Protein AF-A0A354M2H0-F1 (afdb_monomer_lite)

Secondary structure (DSSP, 8-state):
-------TTS-EEETTEE--HHHHHHHHHHSS-----TTPPPGGGS---HHHHHHHHHHHT--S--HHHHHSTT--THHHH--

Structure (mmCIF, N/CA/C/O backbone):
data_AF-A0A354M2H0-F1
#
_entry.id   AF-A0A354M2H0-F1
#
loop_
_atom_site.group_PDB
_atom_site.id
_atom_site.type_symbol
_atom_site.label_atom_id
_atom_site.label_alt_id
_atom_site.label_comp_id
_atom_site.label_asym_id
_atom_site.label_entity_id
_atom_site.label_seq_id
_atom_site.pdbx_PDB_ins_code
_atom_site.Cartn_x
_atom_site.Cartn_y
_atom_site.Cartn_z
_atom_site.occupancy
_atom_site.B_iso_or_equiv
_atom_site.auth_seq_id
_atom_site.auth_comp_id
_atom_site.auth_asym_id
_atom_site.auth_atom_id
_atom_site.pdbx_PDB_model_num
ATOM 1 N N . THR A 1 1 ? -4.883 12.155 22.788 1.00 88.75 1 THR A N 1
ATOM 2 C CA . THR A 1 1 ? -5.484 10.860 23.168 1.00 88.75 1 THR A CA 1
ATOM 3 C C . THR A 1 1 ? -5.106 9.835 22.123 1.00 88.75 1 THR A C 1
ATOM 5 O O . THR A 1 1 ? -5.035 10.221 20.965 1.00 88.75 1 THR A O 1
ATOM 8 N N . ILE A 1 2 ? -4.798 8.594 22.507 1.00 93.75 2 ILE A N 1
ATOM 9 C CA . ILE A 1 2 ? -4.465 7.511 21.565 1.00 93.75 2 ILE A CA 1
ATOM 10 C C . ILE A 1 2 ? -5.708 6.633 21.401 1.00 93.75 2 ILE A C 1
ATOM 12 O O . ILE A 1 2 ? -6.303 6.239 22.401 1.00 93.75 2 ILE A O 1
ATOM 16 N N . GLU A 1 3 ? -6.103 6.352 20.162 1.00 94.00 3 GLU A N 1
ATOM 17 C CA . GLU A 1 3 ? -7.271 5.532 19.833 1.00 94.00 3 GLU A CA 1
ATOM 18 C C . GLU A 1 3 ? -7.048 4.756 18.521 1.00 94.00 3 GLU A C 1
ATOM 20 O O . GLU A 1 3 ? -6.217 5.175 17.709 1.00 94.00 3 GLU A O 1
ATOM 25 N N . PRO A 1 4 ? -7.740 3.619 18.307 1.00 94.50 4 PRO A N 1
ATOM 26 C CA . PRO A 1 4 ? -7.667 2.893 17.042 1.00 94.50 4 PRO A CA 1
ATOM 27 C C . PRO A 1 4 ? -8.346 3.671 15.910 1.00 94.50 4 PRO A C 1
ATOM 29 O O . PRO A 1 4 ? -9.110 4.613 16.139 1.00 94.50 4 PRO A O 1
ATOM 32 N N . TRP A 1 5 ? -8.137 3.229 14.669 1.00 92.81 5 TRP A N 1
ATOM 33 C CA . TRP A 1 5 ? -8.886 3.761 13.534 1.00 92.81 5 TRP A CA 1
ATOM 34 C C . TRP A 1 5 ? -10.386 3.515 13.703 1.00 92.81 5 TRP A C 1
ATOM 36 O O . TRP A 1 5 ? -10.847 2.381 13.804 1.00 92.81 5 TRP A O 1
ATOM 46 N N . ARG A 1 6 ? -11.165 4.598 13.689 1.00 87.25 6 ARG A N 1
ATOM 47 C CA . ARG A 1 6 ? -12.631 4.554 13.689 1.00 87.25 6 ARG A CA 1
ATOM 48 C C . ARG A 1 6 ? -13.157 4.599 12.260 1.00 87.25 6 ARG A C 1
ATOM 50 O O . ARG A 1 6 ? -13.774 5.577 11.847 1.00 87.25 6 ARG A O 1
ATOM 57 N N . SER A 1 7 ? -12.884 3.551 11.494 1.00 89.62 7 SER A N 1
ATOM 58 C CA . SER A 1 7 ? -13.341 3.428 10.110 1.00 89.62 7 SER A CA 1
ATOM 59 C C . SER A 1 7 ? -13.901 2.033 9.868 1.00 89.62 7 SER A C 1
ATOM 61 O O . SER A 1 7 ? -13.333 1.046 10.326 1.00 89.62 7 SER A O 1
ATOM 63 N N . ALA A 1 8 ? -15.013 1.940 9.132 1.00 87.88 8 ALA A N 1
ATOM 64 C CA . ALA A 1 8 ? -15.651 0.661 8.811 1.00 87.88 8 ALA A CA 1
ATOM 65 C C . ALA A 1 8 ? -14.731 -0.274 8.004 1.00 87.88 8 ALA A C 1
ATOM 67 O O . ALA A 1 8 ? -14.866 -1.491 8.089 1.00 87.88 8 ALA A O 1
ATOM 68 N N . GLY A 1 9 ? -13.773 0.290 7.258 1.00 89.62 9 GLY A N 1
ATOM 69 C CA . GLY A 1 9 ? -12.753 -0.475 6.538 1.00 89.62 9 GLY A CA 1
ATOM 70 C C . GLY A 1 9 ? -11.656 -1.062 7.430 1.00 89.62 9 GLY A C 1
ATOM 71 O O . GLY A 1 9 ? -10.850 -1.842 6.934 1.00 89.62 9 GLY A O 1
ATOM 72 N N . PHE A 1 10 ? -11.622 -0.701 8.718 1.00 94.12 10 PHE A N 1
ATOM 73 C CA . PHE A 1 10 ? -10.632 -1.165 9.690 1.00 94.12 10 PHE A CA 1
ATOM 74 C C . PHE A 1 10 ? -11.300 -1.574 11.013 1.00 94.12 10 PHE A C 1
ATOM 76 O O . PHE A 1 10 ? -11.195 -0.855 12.011 1.00 94.12 10 PHE A O 1
ATOM 83 N N . PRO A 1 11 ? -12.024 -2.708 11.044 1.00 94.56 11 PRO A N 1
ATOM 84 C CA . PRO A 1 11 ? -12.683 -3.189 12.254 1.00 94.56 11 PRO A CA 1
ATOM 85 C C . PRO A 1 11 ? -11.693 -3.384 13.408 1.00 94.56 11 PRO A C 1
ATOM 87 O O . PRO A 1 11 ? -10.608 -3.930 13.221 1.00 94.56 11 PRO A O 1
ATOM 90 N N . ILE A 1 12 ? -12.070 -2.968 14.618 1.00 95.56 12 ILE A N 1
ATOM 91 C CA . ILE A 1 12 ? -11.226 -3.121 15.809 1.00 95.56 12 ILE A CA 1
ATOM 92 C C . ILE A 1 12 ? -11.213 -4.591 16.239 1.00 95.56 12 ILE A C 1
ATOM 94 O O . ILE A 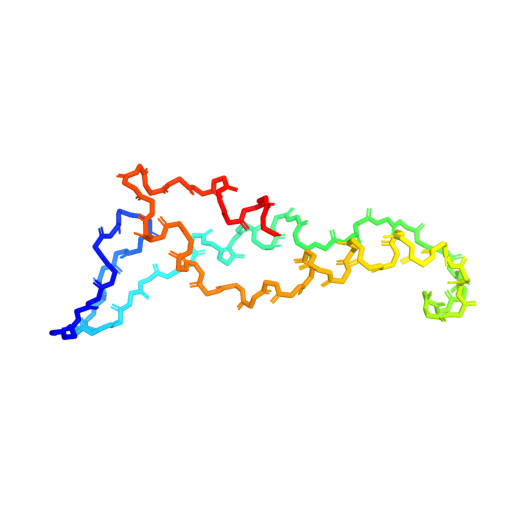1 12 ? -12.266 -5.190 16.448 1.00 95.56 12 ILE A O 1
ATOM 98 N N . ILE A 1 13 ? -10.014 -5.147 16.419 1.00 95.56 13 ILE A N 1
ATOM 99 C CA . ILE A 1 13 ? -9.805 -6.494 16.963 1.00 95.56 13 ILE A CA 1
ATOM 100 C C . ILE A 1 13 ? -9.729 -6.418 18.492 1.00 95.56 13 ILE A C 1
ATOM 102 O O . ILE A 1 13 ? -10.477 -7.098 19.193 1.00 95.56 13 ILE A O 1
ATOM 106 N N . ARG A 1 14 ? -8.796 -5.607 19.013 1.00 96.31 14 ARG A N 1
ATOM 107 C CA . ARG A 1 14 ? -8.567 -5.384 20.452 1.00 96.31 14 ARG A CA 1
ATOM 108 C C . ARG A 1 14 ? -7.663 -4.171 20.660 1.00 96.31 14 ARG A C 1
ATOM 110 O O . ARG A 1 14 ? -6.674 -4.032 19.945 1.00 96.31 14 ARG A O 1
ATOM 117 N N . ASP A 1 15 ? -7.953 -3.353 21.667 1.00 95.50 15 ASP A N 1
ATOM 118 C CA . ASP A 1 15 ? -7.174 -2.160 22.022 1.00 95.50 15 ASP A CA 1
ATOM 119 C C . ASP A 1 15 ? -6.973 -1.222 20.817 1.00 95.50 15 ASP A C 1
ATOM 121 O O . ASP A 1 15 ? -7.931 -0.631 20.321 1.00 95.50 15 ASP A O 1
ATOM 125 N N . LEU A 1 16 ? -5.734 -1.101 20.334 1.00 95.56 16 LEU A N 1
ATOM 126 C CA . LEU A 1 16 ? -5.363 -0.294 19.171 1.00 95.56 16 LEU A CA 1
ATOM 127 C C . LEU A 1 16 ? -5.232 -1.119 17.878 1.00 95.56 16 LEU A C 1
ATOM 129 O O . LEU A 1 16 ? -4.947 -0.558 16.822 1.00 95.56 16 LEU A O 1
ATOM 133 N N . MET A 1 17 ? -5.408 -2.442 17.946 1.00 95.94 17 MET A N 1
ATOM 134 C CA . MET A 1 17 ? -5.278 -3.333 16.793 1.00 95.94 17 MET A CA 1
ATOM 135 C C . MET A 1 17 ? -6.556 -3.349 15.964 1.00 95.94 17 MET A C 1
ATOM 137 O O . MET A 1 17 ? -7.654 -3.555 16.489 1.00 95.94 17 MET A O 1
ATOM 141 N N . VAL A 1 18 ? -6.384 -3.219 14.654 1.00 96.00 18 VAL A N 1
ATOM 142 C CA . VAL A 1 18 ? -7.458 -3.258 13.661 1.00 96.00 18 VAL A CA 1
ATOM 143 C C . VAL A 1 18 ? -7.182 -4.323 12.606 1.00 96.00 18 VAL A C 1
ATOM 145 O O . VAL A 1 18 ? -6.028 -4.658 12.332 1.00 96.00 18 VAL A O 1
ATOM 148 N N . ASP A 1 19 ? -8.242 -4.853 12.009 1.00 95.25 19 ASP A N 1
ATOM 149 C CA . ASP A 1 19 ? -8.162 -5.7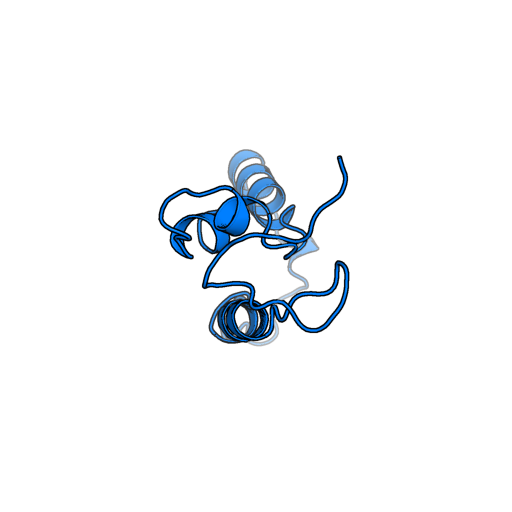50 10.862 1.00 95.25 19 ASP A CA 1
ATOM 150 C C . ASP A 1 19 ? -8.002 -4.930 9.575 1.00 95.25 19 ASP A C 1
ATOM 152 O O . ASP A 1 19 ? -8.862 -4.121 9.229 1.00 95.25 19 ASP A O 1
ATOM 156 N N . ARG A 1 20 ? -6.888 -5.143 8.866 1.00 94.00 20 ARG A N 1
ATOM 157 C CA . ARG A 1 20 ? -6.576 -4.502 7.577 1.00 94.00 20 ARG A CA 1
ATOM 158 C C . ARG A 1 20 ? -6.620 -5.469 6.388 1.00 94.00 20 ARG A C 1
ATOM 160 O O . ARG A 1 20 ? -6.240 -5.088 5.282 1.00 94.00 20 ARG A O 1
ATOM 167 N N . SER A 1 21 ? -7.089 -6.703 6.582 1.00 94.38 21 SER A N 1
ATOM 168 C CA . SER A 1 21 ? -7.034 -7.778 5.578 1.00 94.38 21 SER A CA 1
ATOM 169 C C . SER A 1 21 ? -7.745 -7.441 4.261 1.00 94.38 21 SER A C 1
ATOM 171 O O . SER A 1 21 ? -7.359 -7.937 3.203 1.00 94.38 21 SER A O 1
ATOM 173 N N . ALA A 1 22 ? -8.758 -6.568 4.289 1.00 92.62 22 ALA A N 1
ATOM 174 C CA . ALA A 1 22 ? -9.413 -6.067 3.081 1.00 92.62 22 ALA A CA 1
ATOM 175 C C . ALA A 1 22 ? -8.435 -5.314 2.159 1.00 92.62 22 ALA A C 1
ATOM 177 O O . ALA A 1 22 ? -8.483 -5.485 0.944 1.00 92.62 22 ALA A O 1
ATOM 178 N N . TYR A 1 23 ? -7.516 -4.537 2.733 1.00 92.00 23 TYR A N 1
ATOM 179 C CA . TYR A 1 23 ? -6.512 -3.773 1.994 1.00 92.00 23 TYR A CA 1
ATOM 180 C C . TYR A 1 23 ? -5.354 -4.649 1.510 1.00 92.00 23 TYR A C 1
ATOM 182 O O . TYR A 1 23 ? -4.861 -4.446 0.402 1.00 92.00 23 TYR A O 1
ATOM 190 N N . ASP A 1 24 ? -4.984 -5.682 2.272 1.00 92.38 24 ASP A N 1
ATOM 191 C CA . ASP A 1 24 ? -4.025 -6.692 1.802 1.00 92.38 24 ASP A CA 1
ATOM 192 C C . ASP A 1 24 ? -4.528 -7.391 0.528 1.00 92.38 24 ASP A C 1
ATOM 194 O O . ASP A 1 24 ? -3.768 -7.589 -0.420 1.00 92.38 24 ASP A O 1
ATOM 198 N N . LYS A 1 25 ? -5.831 -7.697 0.458 1.00 92.75 25 LYS A N 1
ATOM 199 C CA . LYS A 1 25 ? -6.451 -8.263 -0.752 1.00 92.75 25 LYS A CA 1
ATOM 200 C C . LYS A 1 25 ? -6.413 -7.300 -1.938 1.00 92.75 25 LYS A C 1
ATOM 202 O O . LYS A 1 25 ? -6.242 -7.751 -3.065 1.00 92.75 25 LYS A O 1
ATOM 207 N N . ILE A 1 26 ? -6.557 -5.995 -1.702 1.00 90.69 26 ILE A N 1
ATOM 208 C CA . ILE A 1 26 ? -6.446 -4.976 -2.757 1.00 90.69 26 ILE A CA 1
ATOM 209 C C . ILE A 1 26 ? -5.025 -4.959 -3.331 1.00 90.69 26 ILE A C 1
ATOM 211 O O . ILE A 1 26 ? -4.866 -5.004 -4.549 1.00 90.69 26 ILE A O 1
ATOM 215 N N . ILE A 1 27 ? -3.997 -4.974 -2.473 1.00 90.38 27 ILE A N 1
ATOM 216 C CA . ILE A 1 27 ? -2.596 -5.060 -2.918 1.00 90.38 27 ILE A CA 1
ATOM 217 C C . ILE A 1 27 ? -2.380 -6.338 -3.738 1.00 90.38 27 ILE A C 1
ATOM 219 O O . ILE A 1 27 ? -1.785 -6.295 -4.810 1.00 90.38 27 ILE A O 1
ATOM 223 N N . GLN A 1 28 ? -2.906 -7.476 -3.286 1.00 90.06 28 GLN A N 1
ATOM 224 C CA . GLN A 1 28 ? -2.779 -8.739 -4.020 1.00 90.06 28 GLN A CA 1
ATOM 225 C C . GLN A 1 28 ? -3.537 -8.761 -5.354 1.00 90.06 28 GLN A C 1
ATOM 227 O O . GLN A 1 28 ? -3.164 -9.523 -6.240 1.00 90.06 28 GLN A O 1
ATOM 232 N N . ALA A 1 29 ? -4.590 -7.958 -5.513 1.00 90.25 29 ALA A N 1
ATOM 233 C CA . ALA A 1 29 ? -5.379 -7.926 -6.741 1.00 90.25 29 ALA A CA 1
ATOM 234 C C . ALA A 1 29 ? -4.683 -7.174 -7.888 1.00 90.25 29 ALA A C 1
ATOM 236 O O . ALA A 1 29 ? -4.959 -7.469 -9.049 1.00 90.25 29 ALA A O 1
ATOM 237 N N . GLY A 1 30 ? -3.799 -6.215 -7.588 1.00 83.94 30 GLY A N 1
ATOM 238 C CA . GLY A 1 30 ? -3.197 -5.376 -8.632 1.00 83.94 30 GLY A CA 1
ATOM 239 C C . GLY A 1 30 ? -2.007 -4.510 -8.223 1.00 83.94 30 GLY A C 1
ATOM 240 O O . GLY A 1 30 ? -1.561 -3.698 -9.023 1.00 83.94 30 GLY A O 1
ATOM 241 N N . GLY A 1 31 ? -1.458 -4.675 -7.018 1.00 85.56 31 GLY A N 1
ATOM 242 C CA . GLY A 1 31 ? -0.265 -3.965 -6.535 1.00 85.56 31 GLY A CA 1
ATOM 243 C C . GLY A 1 31 ? 1.052 -4.480 -7.130 1.00 85.56 31 GLY A C 1
ATOM 244 O O . GLY A 1 31 ? 2.098 -4.368 -6.499 1.00 85.56 31 GLY A O 1
ATOM 245 N N . PHE A 1 32 ? 1.003 -5.101 -8.308 1.00 85.81 32 PHE A N 1
ATOM 246 C CA . PHE A 1 32 ? 2.160 -5.611 -9.034 1.00 85.81 32 PHE A CA 1
ATOM 247 C C . PHE A 1 32 ? 1.928 -5.493 -10.542 1.00 85.81 32 PHE A C 1
ATOM 249 O O . PHE A 1 32 ? 0.796 -5.526 -11.025 1.00 85.81 32 PHE A O 1
ATOM 256 N N . VAL A 1 33 ? 3.017 -5.393 -11.302 1.00 86.06 33 VAL A N 1
ATOM 257 C CA . VAL A 1 33 ? 2.958 -5.346 -12.765 1.00 86.06 33 VAL A CA 1
ATOM 258 C C . VAL A 1 33 ? 2.847 -6.772 -13.309 1.00 86.06 33 VAL A C 1
ATOM 260 O O . VAL A 1 33 ? 3.762 -7.579 -13.155 1.00 86.06 33 VAL A O 1
ATOM 263 N N . SER A 1 34 ? 1.725 -7.092 -13.956 1.00 84.75 34 SER A N 1
ATOM 264 C CA . SER A 1 34 ? 1.431 -8.417 -14.520 1.00 84.75 34 SER A CA 1
ATOM 265 C C . SER A 1 34 ? 1.671 -8.466 -16.032 1.00 84.75 34 SER A C 1
ATOM 267 O O . SER A 1 34 ? 0.758 -8.680 -16.827 1.00 84.75 34 SER A O 1
ATOM 269 N N . VAL A 1 35 ? 2.920 -8.270 -16.457 1.00 85.00 35 VAL A N 1
ATOM 270 C CA . VAL A 1 35 ? 3.300 -8.380 -17.876 1.00 85.00 35 VAL A CA 1
ATOM 271 C C . VAL A 1 35 ? 4.279 -9.528 -18.085 1.00 85.00 35 VAL A C 1
ATOM 273 O O . VAL A 1 35 ? 5.167 -9.759 -17.267 1.00 85.00 35 VAL A O 1
ATOM 276 N N . ASN A 1 36 ? 4.118 -10.273 -19.182 1.00 83.56 36 ASN A N 1
ATOM 277 C CA . ASN A 1 36 ? 5.105 -11.276 -19.564 1.00 83.56 36 ASN A CA 1
ATOM 278 C C . ASN A 1 36 ? 6.324 -10.555 -20.141 1.00 83.56 36 ASN A C 1
ATOM 280 O O . ASN A 1 36 ? 6.267 -9.995 -21.233 1.00 83.56 36 ASN A O 1
ATOM 284 N N . THR A 1 37 ? 7.411 -10.561 -19.381 1.00 79.62 37 THR A N 1
ATOM 285 C CA . THR A 1 37 ? 8.646 -9.861 -19.722 1.00 79.62 37 THR A CA 1
ATOM 286 C C . THR A 1 37 ? 9.629 -10.718 -20.526 1.00 79.62 37 THR A C 1
ATOM 288 O O . THR A 1 37 ? 10.666 -10.214 -20.917 1.00 79.62 37 THR A O 1
ATOM 291 N N . GLY A 1 38 ? 9.336 -11.992 -20.820 1.00 80.56 38 GLY A N 1
ATOM 292 C CA . GLY A 1 38 ? 10.030 -12.787 -21.847 1.00 80.56 38 GLY A CA 1
ATOM 293 C C . GLY A 1 38 ? 11.564 -12.671 -21.923 1.00 80.56 38 GLY A C 1
ATOM 294 O O . GLY A 1 38 ? 12.088 -12.325 -22.976 1.00 80.56 38 GLY A O 1
ATOM 295 N N . GLY A 1 39 ? 12.297 -12.965 -20.843 1.00 83.38 39 GLY A N 1
ATOM 296 C CA . GLY A 1 39 ? 13.771 -12.997 -20.863 1.00 83.38 39 GLY A CA 1
ATOM 297 C C . GLY A 1 39 ? 14.457 -11.638 -21.061 1.00 83.38 39 GLY A C 1
ATOM 298 O O . GLY A 1 39 ? 15.642 -11.602 -21.389 1.00 83.38 39 GLY A O 1
ATOM 299 N N . VAL A 1 40 ? 13.733 -10.529 -20.881 1.00 83.88 40 VAL A N 1
ATOM 300 C CA . VAL A 1 40 ? 14.311 -9.178 -20.890 1.00 83.88 40 VAL A CA 1
ATOM 301 C C . VAL A 1 40 ? 15.356 -8.991 -19.783 1.00 83.88 40 VAL A C 1
ATOM 303 O O . VAL A 1 40 ? 15.302 -9.674 -18.755 1.00 83.88 40 VAL A O 1
ATOM 306 N N . PRO A 1 41 ? 16.302 -8.053 -19.975 1.00 84.00 41 PRO A N 1
ATOM 307 C CA . PRO A 1 41 ? 17.225 -7.638 -18.923 1.00 84.00 41 PRO A CA 1
ATOM 308 C C . PRO A 1 41 ? 16.493 -7.094 -17.688 1.00 84.00 41 PRO A C 1
ATOM 310 O O . PRO A 1 41 ? 15.333 -6.691 -17.760 1.00 84.00 41 PRO A O 1
ATOM 313 N N . ASP A 1 42 ? 17.202 -7.071 -16.555 1.00 83.19 42 ASP A N 1
ATOM 314 C CA . AS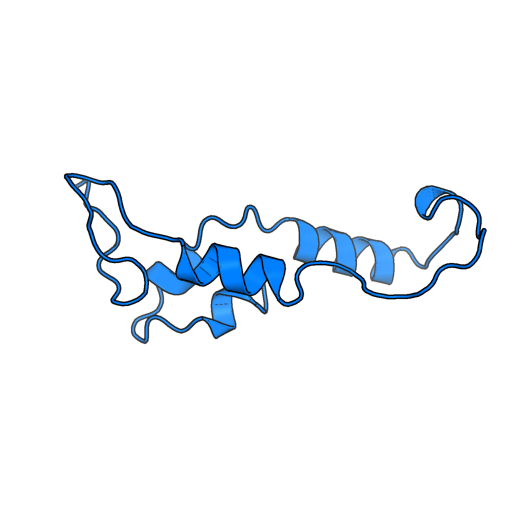P A 1 42 ? 16.710 -6.500 -15.298 1.00 83.19 42 ASP A CA 1
ATOM 315 C C . ASP A 1 42 ? 16.136 -5.091 -15.511 1.00 83.19 42 ASP A C 1
ATOM 317 O O . ASP A 1 42 ? 16.716 -4.282 -16.238 1.00 83.19 42 ASP A O 1
ATOM 321 N N . ALA A 1 43 ? 15.006 -4.788 -14.868 1.00 82.19 43 ALA A N 1
ATOM 322 C CA . ALA A 1 43 ? 14.310 -3.517 -15.055 1.00 82.19 43 ALA A CA 1
ATOM 323 C C . ALA A 1 43 ? 15.194 -2.302 -14.721 1.00 82.19 43 ALA A C 1
ATOM 325 O O . ALA A 1 43 ? 15.084 -1.273 -15.384 1.00 82.19 43 ALA A O 1
ATOM 326 N N . ASN A 1 44 ? 16.124 -2.430 -13.766 1.00 83.69 44 ASN A N 1
ATOM 327 C CA . ASN A 1 44 ? 17.036 -1.345 -13.396 1.00 83.69 44 ASN A CA 1
ATOM 328 C C . ASN A 1 44 ? 18.127 -1.088 -14.451 1.00 83.69 44 ASN A C 1
ATOM 330 O O . ASN A 1 44 ? 18.835 -0.086 -14.367 1.00 83.69 44 ASN A O 1
ATOM 334 N N . ALA A 1 45 ? 18.288 -1.979 -15.435 1.00 88.75 45 ALA A N 1
ATOM 335 C CA . ALA A 1 45 ? 19.216 -1.804 -16.550 1.00 88.75 45 ALA A CA 1
ATOM 336 C C . ALA A 1 45 ? 18.589 -1.058 -17.743 1.00 88.75 45 ALA A C 1
ATOM 338 O O . ALA A 1 45 ? 19.297 -0.723 -18.696 1.00 88.75 45 ALA A O 1
ATOM 339 N N . ILE A 1 46 ? 17.277 -0.801 -17.714 1.00 88.50 46 ILE A N 1
ATOM 340 C CA . ILE A 1 46 ? 16.549 -0.108 -18.779 1.00 88.50 46 ILE A CA 1
ATOM 341 C C . ILE A 1 46 ? 16.387 1.359 -18.380 1.00 88.50 46 ILE A C 1
ATOM 343 O O . ILE A 1 46 ? 15.732 1.681 -17.393 1.00 88.50 46 ILE A O 1
ATOM 347 N N . ALA A 1 47 ? 16.984 2.263 -19.158 1.00 91.31 47 ALA A N 1
ATOM 348 C CA . ALA A 1 47 ? 16.844 3.693 -18.916 1.00 91.31 47 ALA A CA 1
ATOM 349 C C . ALA A 1 47 ? 15.419 4.162 -19.246 1.00 91.31 47 ALA A C 1
ATOM 351 O O . ALA A 1 47 ? 14.901 3.888 -20.329 1.00 91.31 47 ALA A O 1
ATOM 352 N N . ILE A 1 48 ? 14.826 4.919 -18.326 1.00 92.06 48 ILE A N 1
ATOM 353 C CA . ILE A 1 48 ? 13.544 5.607 -18.496 1.00 92.06 48 ILE A CA 1
ATOM 354 C C . ILE A 1 48 ? 13.723 7.104 -18.206 1.00 92.06 48 ILE A C 1
ATOM 356 O O . ILE A 1 48 ? 14.684 7.478 -17.522 1.00 92.06 48 ILE A O 1
ATOM 360 N N . PRO A 1 49 ? 12.845 7.981 -18.725 1.00 97.25 49 PRO A N 1
ATOM 361 C CA . PRO A 1 49 ? 12.864 9.397 -18.377 1.00 97.25 49 PRO A CA 1
ATOM 362 C C . PRO A 1 49 ? 12.817 9.609 -16.860 1.00 97.25 49 PRO A C 1
ATOM 364 O O . PRO A 1 49 ? 12.111 8.901 -16.143 1.00 97.25 49 PRO A O 1
ATOM 367 N N . LYS A 1 50 ? 13.561 10.606 -16.364 1.00 93.94 50 LYS A N 1
ATOM 368 C CA . LYS A 1 50 ? 13.626 10.913 -14.925 1.00 93.94 50 LYS A CA 1
ATOM 369 C C . LYS A 1 50 ? 12.247 11.223 -14.341 1.00 93.94 50 LYS A C 1
ATOM 371 O O . LYS A 1 50 ? 11.953 10.769 -13.246 1.00 93.94 50 LYS A O 1
ATOM 376 N N . GLU A 1 51 ? 11.419 11.952 -15.084 1.00 97.06 51 GLU A N 1
ATOM 377 C CA . GLU A 1 51 ? 10.060 12.314 -14.667 1.00 97.06 51 GLU A CA 1
ATOM 378 C C . GLU A 1 51 ? 9.182 11.073 -14.448 1.00 97.06 51 GLU A C 1
ATOM 380 O O . GLU A 1 51 ? 8.498 10.983 -13.431 1.00 97.06 51 GLU A O 1
ATOM 385 N N . ASP A 1 52 ? 9.270 10.077 -15.337 1.00 94.56 52 ASP A N 1
ATOM 386 C CA . ASP A 1 52 ? 8.524 8.820 -15.210 1.00 94.56 52 ASP A CA 1
ATOM 387 C C . ASP A 1 52 ? 9.034 7.980 -14.030 1.00 94.56 52 ASP A C 1
ATOM 389 O O . ASP A 1 52 ? 8.242 7.403 -13.283 1.00 94.56 52 ASP A O 1
ATOM 393 N N . ALA A 1 53 ? 10.359 7.924 -13.843 1.00 92.50 53 ALA A N 1
ATOM 394 C CA . ALA A 1 53 ? 10.974 7.222 -12.718 1.00 92.50 53 ALA A CA 1
ATOM 395 C C . ALA A 1 53 ? 10.555 7.828 -11.373 1.00 92.50 53 ALA A C 1
ATOM 397 O O . ALA A 1 53 ? 10.222 7.093 -10.446 1.00 92.50 53 ALA A O 1
ATOM 398 N N . ASP A 1 54 ? 10.555 9.156 -11.278 1.00 94.50 54 ASP A N 1
ATOM 399 C CA . ASP A 1 54 ? 10.169 9.873 -10.064 1.00 94.50 54 ASP A CA 1
ATOM 400 C C . ASP A 1 54 ? 8.700 9.663 -9.745 1.00 94.50 54 ASP A C 1
ATOM 402 O O . ASP A 1 54 ? 8.372 9.280 -8.626 1.00 94.50 54 ASP A O 1
ATOM 406 N N . LEU A 1 55 ? 7.828 9.812 -10.742 1.00 92.25 55 LEU A N 1
ATOM 407 C CA . LEU A 1 55 ? 6.398 9.599 -10.557 1.00 92.25 55 LEU A CA 1
ATOM 408 C C . LEU A 1 55 ? 6.091 8.167 -10.093 1.00 92.25 55 LEU A C 1
ATOM 410 O O . LEU A 1 55 ? 5.258 7.964 -9.209 1.00 92.25 55 LEU A O 1
ATOM 414 N N . ALA A 1 56 ? 6.775 7.172 -10.665 1.00 90.44 56 ALA A N 1
ATOM 415 C CA . ALA A 1 56 ? 6.626 5.781 -10.251 1.00 90.44 56 ALA A CA 1
ATOM 416 C C . ALA A 1 56 ? 7.120 5.547 -8.813 1.00 90.44 56 ALA A C 1
ATOM 418 O O . ALA A 1 56 ? 6.460 4.843 -8.047 1.00 90.44 56 ALA A O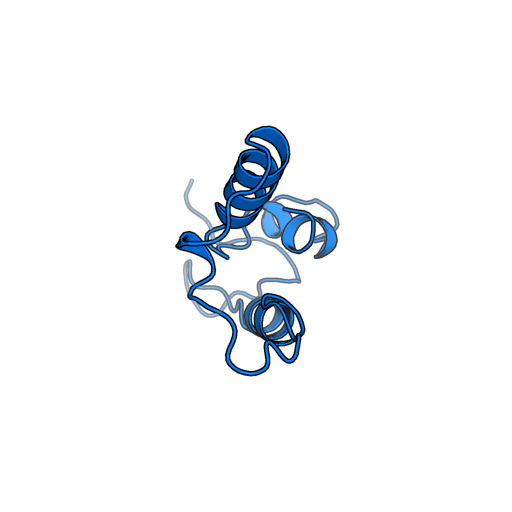 1
ATOM 419 N N . MET A 1 57 ? 8.261 6.132 -8.436 1.00 89.69 57 MET A N 1
ATOM 420 C CA . MET A 1 57 ? 8.834 5.982 -7.093 1.00 89.69 57 MET A CA 1
ATOM 421 C C . MET A 1 57 ? 8.021 6.717 -6.023 1.00 89.69 57 MET A C 1
ATOM 423 O O . MET A 1 57 ? 7.870 6.192 -4.920 1.00 89.69 57 MET A O 1
ATOM 427 N N . ASP A 1 58 ? 7.456 7.880 -6.350 1.00 90.69 58 ASP A N 1
ATOM 428 C CA . ASP A 1 58 ? 6.570 8.631 -5.459 1.00 90.69 58 ASP A CA 1
ATOM 429 C C . ASP A 1 58 ? 5.302 7.827 -5.137 1.00 90.69 58 ASP A C 1
ATOM 431 O O . ASP A 1 58 ? 4.941 7.701 -3.966 1.00 90.69 58 ASP A O 1
ATOM 435 N N . ALA A 1 59 ? 4.679 7.197 -6.140 1.00 87.81 59 ALA A N 1
ATOM 436 C CA . ALA A 1 59 ? 3.545 6.291 -5.923 1.00 87.81 59 ALA A CA 1
ATOM 437 C C . ALA A 1 59 ? 3.958 5.022 -5.143 1.00 87.81 59 ALA A C 1
ATOM 439 O O . ALA A 1 59 ? 3.253 4.539 -4.253 1.00 87.81 59 ALA A O 1
ATOM 440 N N . ALA A 1 60 ? 5.152 4.487 -5.417 1.00 88.38 60 ALA A N 1
ATOM 441 C CA . ALA A 1 60 ? 5.683 3.315 -4.719 1.00 88.38 60 ALA A CA 1
ATOM 442 C C . ALA A 1 60 ? 6.081 3.588 -3.254 1.00 88.38 60 ALA A C 1
ATOM 444 O O . ALA A 1 60 ? 6.337 2.641 -2.506 1.00 88.38 60 ALA A O 1
ATOM 445 N N . ALA A 1 61 ? 6.110 4.849 -2.809 1.00 91.19 61 ALA A N 1
ATOM 446 C CA . ALA A 1 61 ? 6.428 5.209 -1.427 1.00 91.19 61 ALA A CA 1
ATOM 447 C C . ALA A 1 61 ? 5.347 4.772 -0.418 1.00 91.19 61 ALA A C 1
ATOM 449 O O . ALA A 1 61 ? 5.584 4.781 0.796 1.00 91.19 61 ALA A O 1
ATOM 450 N N . CYS A 1 62 ? 4.155 4.389 -0.889 1.00 90.50 62 CYS A N 1
ATOM 451 C CA . CYS A 1 62 ? 3.085 3.883 -0.039 1.00 90.50 62 CYS A CA 1
ATOM 452 C C . CYS A 1 62 ? 3.523 2.631 0.746 1.00 90.50 62 CYS A C 1
ATOM 454 O O . CYS A 1 62 ? 3.818 1.580 0.187 1.00 90.50 62 CYS A O 1
ATOM 456 N N . ILE A 1 63 ? 3.478 2.707 2.080 1.00 91.12 63 ILE A N 1
ATOM 457 C CA . ILE A 1 63 ? 3.844 1.589 2.974 1.00 91.12 63 ILE A CA 1
ATOM 458 C C . ILE A 1 63 ? 2.671 0.649 3.303 1.00 91.12 63 ILE A C 1
ATOM 460 O O . ILE A 1 63 ? 2.752 -0.148 4.238 1.00 91.12 63 ILE A O 1
ATOM 464 N N . GLY A 1 64 ? 1.533 0.789 2.617 1.00 89.56 64 GLY A N 1
ATOM 465 C CA . GLY A 1 64 ? 0.353 -0.053 2.842 1.00 89.56 64 GLY A CA 1
ATOM 466 C C . GLY A 1 64 ? -0.287 0.099 4.229 1.00 89.56 64 GLY A C 1
ATOM 467 O O . GLY A 1 64 ? -0.975 -0.812 4.695 1.00 89.56 64 GLY A O 1
ATOM 468 N N . CYS A 1 65 ? -0.074 1.233 4.911 1.00 92.69 65 CYS A N 1
ATOM 469 C CA . CYS A 1 65 ? -0.583 1.424 6.268 1.00 92.69 65 CYS A CA 1
ATOM 470 C C . CYS A 1 65 ? -2.106 1.601 6.309 1.00 92.69 65 CYS A C 1
ATOM 472 O O . CYS A 1 65 ? -2.722 1.132 7.247 1.00 92.69 65 CYS A O 1
ATOM 474 N N . GLY A 1 66 ? -2.741 2.234 5.318 1.00 92.00 66 GLY A N 1
ATOM 475 C CA . GLY A 1 66 ? -4.195 2.461 5.323 1.00 92.00 66 GLY A CA 1
ATOM 476 C C . GLY A 1 66 ? -4.659 3.730 6.052 1.00 92.00 66 GLY A C 1
ATOM 477 O O . GLY A 1 66 ? -5.856 4.016 6.090 1.00 92.00 66 GLY A O 1
ATOM 478 N N . ALA A 1 67 ? -3.733 4.548 6.564 1.00 92.94 67 ALA A N 1
ATOM 479 C CA . ALA A 1 67 ? -4.058 5.784 7.280 1.00 92.94 67 ALA A CA 1
ATOM 480 C C . ALA A 1 67 ? -4.849 6.796 6.426 1.00 92.94 67 ALA A C 1
ATOM 482 O O . ALA A 1 67 ? -5.762 7.445 6.936 1.00 92.94 67 ALA A O 1
ATOM 483 N N . CYS A 1 68 ? -4.555 6.898 5.124 1.00 92.12 68 CYS A N 1
ATOM 484 C CA . CYS A 1 68 ? -5.291 7.756 4.190 1.00 92.12 68 CYS A CA 1
ATOM 485 C C . CYS A 1 68 ? -6.785 7.390 4.115 1.00 92.12 68 CYS A C 1
ATOM 487 O O . CYS A 1 68 ? -7.650 8.266 4.167 1.00 92.12 68 CYS A O 1
ATOM 489 N N . ALA A 1 69 ? -7.098 6.093 4.067 1.00 92.75 69 ALA A N 1
ATOM 490 C CA . ALA A 1 69 ? -8.468 5.602 4.030 1.00 92.75 69 ALA A CA 1
ATOM 491 C C . ALA A 1 69 ? -9.146 5.662 5.409 1.00 92.75 69 ALA A C 1
ATOM 493 O O . ALA A 1 69 ? -10.344 5.933 5.490 1.00 92.75 69 ALA A O 1
ATOM 494 N N . ALA A 1 70 ? -8.393 5.480 6.499 1.00 93.25 70 ALA A N 1
ATOM 495 C CA . ALA A 1 70 ? -8.903 5.629 7.862 1.00 93.25 70 ALA A CA 1
ATOM 496 C C . ALA A 1 70 ? -9.275 7.084 8.205 1.00 93.25 70 ALA A C 1
ATOM 498 O O . ALA A 1 70 ? -10.254 7.314 8.912 1.00 93.25 70 ALA A O 1
ATOM 499 N N . ALA A 1 71 ? -8.522 8.060 7.690 1.00 91.56 71 ALA A N 1
ATOM 500 C CA . ALA A 1 71 ? -8.781 9.486 7.894 1.00 91.56 71 ALA A CA 1
ATOM 501 C C . ALA A 1 71 ? -9.941 10.024 7.035 1.00 91.56 71 ALA A C 1
ATOM 503 O O . ALA A 1 71 ? -10.514 11.077 7.329 1.00 91.56 71 ALA A O 1
ATOM 504 N N . CYS A 1 72 ? -10.298 9.322 5.959 1.00 90.75 72 CYS A N 1
ATOM 505 C CA . CYS A 1 72 ? -11.398 9.708 5.091 1.00 90.75 72 CYS A CA 1
ATOM 506 C C . CYS A 1 72 ? -12.740 9.559 5.815 1.00 90.75 72 CYS A C 1
ATOM 508 O O . CYS A 1 72 ? -13.087 8.467 6.254 1.00 90.75 72 CYS A O 1
ATOM 510 N N . LYS A 1 73 ? -13.562 10.617 5.840 1.00 86.00 73 LYS A N 1
ATOM 511 C CA . LYS A 1 73 ? -14.926 10.561 6.409 1.00 86.00 73 LYS A CA 1
ATOM 512 C C . LYS A 1 73 ? -15.793 9.461 5.790 1.00 86.00 73 LYS A C 1
ATOM 514 O O . LYS A 1 73 ? -16.653 8.909 6.462 1.00 86.00 73 LYS A O 1
ATOM 519 N N . ASN A 1 74 ? -15.545 9.154 4.519 1.00 86.88 74 ASN A N 1
ATOM 520 C CA . ASN A 1 74 ? -16.268 8.126 3.777 1.00 86.88 74 ASN A CA 1
ATOM 521 C C . ASN A 1 74 ? -15.601 6.744 3.878 1.00 86.88 74 ASN A C 1
ATOM 523 O O . ASN A 1 74 ? -16.117 5.793 3.302 1.00 86.88 74 ASN A O 1
ATOM 527 N N . GLY A 1 75 ? -14.437 6.629 4.530 1.00 84.25 75 GLY A N 1
ATOM 528 C CA . GLY A 1 75 ? -13.654 5.391 4.568 1.00 84.25 75 GLY A CA 1
ATOM 529 C C . GLY A 1 75 ? -13.247 4.886 3.179 1.00 84.25 75 GLY A C 1
ATOM 530 O O . GLY A 1 75 ? -13.159 3.679 2.972 1.00 84.25 75 GLY A O 1
ATOM 531 N N . SER A 1 76 ? -13.086 5.789 2.202 1.00 87.12 76 SER A N 1
ATOM 532 C CA . SER A 1 76 ? -12.962 5.408 0.794 1.00 87.12 76 SER A CA 1
ATOM 533 C C . SER A 1 76 ? -11.635 4.713 0.505 1.00 87.12 76 SER A C 1
ATOM 535 O O . SER A 1 76 ? -10.569 5.318 0.632 1.00 87.12 76 SER A O 1
ATOM 537 N N . ALA A 1 77 ? -11.719 3.477 0.011 1.00 87.38 77 ALA A N 1
ATOM 538 C CA . ALA A 1 77 ? -10.567 2.713 -0.459 1.00 87.38 77 ALA A CA 1
ATOM 539 C C . ALA A 1 7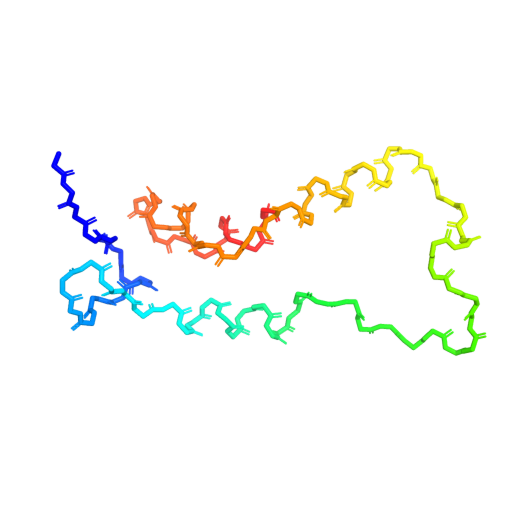7 ? -9.890 3.341 -1.691 1.00 87.38 77 ALA A C 1
ATOM 541 O O . ALA A 1 77 ? -8.743 3.010 -1.974 1.00 87.38 77 ALA A O 1
ATOM 542 N N . MET A 1 78 ? -10.543 4.283 -2.391 1.00 86.62 78 MET A N 1
ATOM 543 C CA . MET A 1 78 ? -9.924 5.002 -3.514 1.00 86.62 78 MET A CA 1
ATOM 544 C C . MET A 1 78 ? -8.630 5.699 -3.098 1.00 86.62 78 MET A C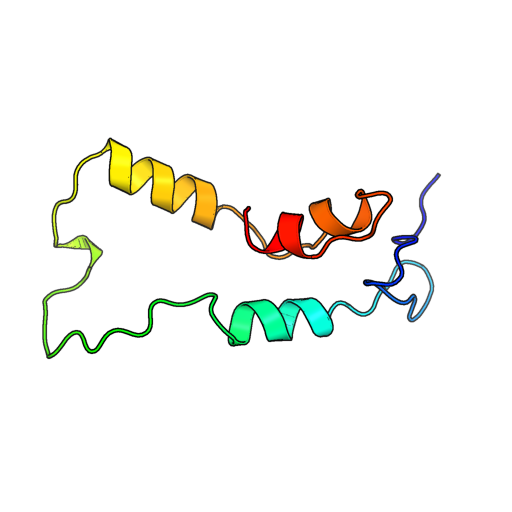 1
ATOM 546 O O . MET A 1 78 ? -7.643 5.603 -3.810 1.00 86.62 78 MET A O 1
ATOM 550 N N . LEU A 1 79 ? -8.604 6.305 -1.907 1.00 86.31 79 LEU A N 1
ATOM 551 C CA . LEU A 1 79 ? -7.419 6.992 -1.378 1.00 86.31 79 LEU A CA 1
ATOM 552 C C . LEU A 1 79 ? -6.250 6.050 -1.072 1.00 86.31 79 LEU A C 1
ATOM 554 O O . LEU A 1 79 ? -5.146 6.520 -0.828 1.00 86.31 79 LEU A O 1
ATOM 558 N N . PHE A 1 80 ? -6.500 4.743 -1.019 1.00 88.75 80 PHE A N 1
ATOM 559 C CA . PHE A 1 80 ? -5.467 3.736 -0.819 1.00 88.75 80 PHE A CA 1
ATOM 560 C C . PHE A 1 80 ? -4.899 3.215 -2.142 1.00 88.75 80 PHE A C 1
ATOM 562 O O . PHE A 1 80 ? -3.724 2.884 -2.196 1.00 88.75 80 PHE A O 1
ATOM 569 N N . VAL A 1 81 ? -5.719 3.134 -3.195 1.00 84.38 81 VAL A N 1
ATOM 570 C CA . VAL A 1 81 ? -5.294 2.636 -4.519 1.00 84.38 81 VAL A CA 1
ATOM 571 C C . VAL A 1 81 ? -4.767 3.726 -5.446 1.00 84.38 81 VAL A C 1
ATOM 573 O O . VAL A 1 81 ? -4.114 3.412 -6.432 1.00 84.38 81 VAL A O 1
ATOM 576 N N . SER A 1 82 ? -5.081 4.992 -5.167 1.00 69.19 82 SER A N 1
ATOM 577 C CA . SER A 1 82 ? -4.601 6.149 -5.929 1.00 69.19 82 SER A CA 1
ATOM 578 C C . SER A 1 82 ? -3.414 6.854 -5.266 1.00 69.19 82 SER A C 1
ATOM 580 O O . SER A 1 82 ? -3.137 7.998 -5.624 1.00 69.19 82 SER A O 1
ATOM 582 N N . ALA A 1 83 ? -2.841 6.242 -4.227 1.00 59.31 83 ALA A N 1
ATOM 583 C CA . ALA A 1 83 ? -1.690 6.756 -3.495 1.00 59.31 83 ALA A CA 1
ATOM 584 C C . ALA A 1 83 ? -0.391 6.296 -4.152 1.00 59.31 83 ALA A C 1
ATOM 586 O O . ALA A 1 83 ? -0.366 5.132 -4.614 1.00 59.31 83 ALA A O 1
#

Organism: NCBI:txid1099853

InterPro domains:
  IPR017896 4Fe-4S ferredoxin-type, iron-sulphur binding domain [PF00037] (58-75)
  IPR017896 4Fe-4S ferredoxin-type, iron-sulphur binding domain [PS51379] (53-83)

pLDDT: mean 89.44, std 5.8, range [59.31, 97.25]

Radius of gyration: 16.84 Å; chains: 1; bounding box: 36×25×45 Å

Sequence (83 aa):
TIEPWRSAGFPIIRDLMVDRSAYDKIIQAGGFVSVNTGGVPDANAIAIPKEDADLAMDAAACIGCGACAAACKNGSAMLFVSA

Foldseek 3Di:
DDAAQPAPCWPDPDTNHTDNVVLVVVCVVPVDDPDDPPPDPDPVVDDDDPVVVVVVVVLVVDPSPLVQLSPDPNSDCCSVVVD